Protein AF-A0A1J4YAI1-F1 (afdb_monomer)

Nearest PDB structures (foldseek):
  5e2f-assembly2_B  TM=9.903E-01  e=3.778E-08  Bacillus subtilis subsp. subtilis str. 168
  6w5g-assembly2_B  TM=9.814E-01  e=6.335E-08  Bacillus atrophaeus 1942
  5ctn-assembly2_B  TM=9.759E-01  e=6.335E-08  Bacillus pumilus
  6nhs-assembly1_A  TM=9.750E-01  e=9.959E-08  Nostoc sp. PCC 7120 = FACHB-418
  5ctm-assembly2_B  TM=9.718E-01  e=8.752E-08  Bacillus pumilus

Secondary structure (DSSP, 8-state):
-EEE-TTT--EEES-HHHHTS----GGGGHHHHHHHHHHTT----TT-EE---S---SSGGGSS-EEHHHHHHTT-HHHHHHHHHHH-HHHHHHHTT-

Structure (mmCIF, N/CA/C/O backbone):
data_AF-A0A1J4YAI1-F1
#
_entry.id   AF-A0A1J4YAI1-F1
#
loop_
_atom_site.group_PDB
_atom_site.id
_atom_site.type_symbol
_atom_site.label_atom_id
_atom_site.label_alt_id
_atom_site.label_comp_id
_atom_site.label_asym_id
_atom_site.label_entity_id
_atom_site.label_seq_id
_atom_site.pdbx_PDB_ins_code
_atom_site.Cartn_x
_atom_site.Cartn_y
_atom_site.Cartn_z
_atom_site.occupancy
_atom_site.B_iso_or_equiv
_atom_site.auth_seq_id
_atom_site.auth_comp_id
_atom_site.auth_asym_id
_atom_site.auth_atom_id
_atom_site.pdbx_PDB_model_num
ATOM 1 N N . MET A 1 1 ? -19.963 -0.013 10.754 1.00 95.50 1 MET A N 1
ATOM 2 C CA . MET A 1 1 ? -19.086 1.182 10.724 1.00 95.50 1 MET A CA 1
ATOM 3 C C . MET A 1 1 ? -18.437 1.309 12.086 1.00 95.50 1 MET A C 1
ATOM 5 O O . MET A 1 1 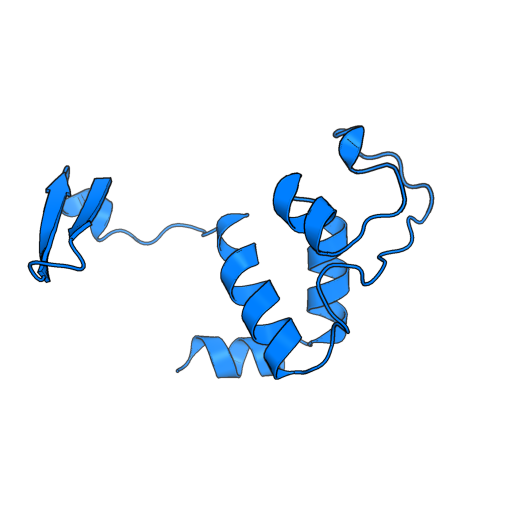? -19.124 1.061 13.067 1.00 95.50 1 MET A O 1
ATOM 9 N N . VAL A 1 2 ? -17.156 1.659 12.141 1.00 97.88 2 VAL A N 1
ATOM 10 C CA . VAL A 1 2 ? -16.428 1.914 13.390 1.00 97.88 2 VAL A CA 1
ATOM 11 C C . VAL A 1 2 ? -15.791 3.292 13.259 1.00 97.88 2 VAL A C 1
ATOM 13 O O . VAL A 1 2 ? -15.118 3.548 12.265 1.00 97.88 2 VAL A O 1
ATOM 16 N N . ILE A 1 3 ? -16.046 4.182 14.215 1.00 98.00 3 ILE A N 1
ATOM 17 C CA . ILE A 1 3 ? -15.444 5.519 14.282 1.00 98.00 3 ILE A CA 1
ATOM 18 C C . ILE A 1 3 ? -14.845 5.681 15.672 1.00 98.00 3 ILE A C 1
ATOM 20 O O . ILE A 1 3 ? -15.558 5.529 16.660 1.00 98.00 3 ILE A O 1
ATOM 24 N N . SER A 1 4 ? -13.565 6.033 15.746 1.00 97.94 4 SER A N 1
ATOM 25 C CA . SER A 1 4 ? -12.874 6.304 17.007 1.00 97.94 4 SER A CA 1
ATOM 26 C C . SER A 1 4 ? -12.403 7.754 17.036 1.00 97.94 4 SER A C 1
ATOM 28 O O . SER A 1 4 ? -11.693 8.208 16.141 1.00 97.94 4 SER A O 1
ATOM 30 N N . SER A 1 5 ? -12.815 8.496 18.063 1.00 97.81 5 SER A N 1
ATOM 31 C CA . SER A 1 5 ? -12.368 9.869 18.299 1.00 97.81 5 SER A CA 1
ATOM 32 C C . SER A 1 5 ? -10.994 9.860 18.958 1.00 97.81 5 SER A C 1
ATOM 34 O O . SER A 1 5 ? -10.844 9.370 20.076 1.00 97.81 5 SER A O 1
ATOM 36 N N . LEU A 1 6 ? -10.000 10.468 18.307 1.00 97.25 6 LEU A N 1
ATOM 37 C CA . LEU A 1 6 ? -8.657 10.605 18.883 1.00 97.25 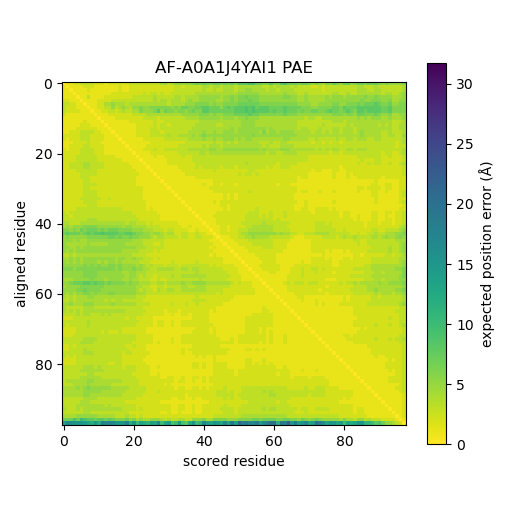6 LEU A CA 1
ATOM 38 C C . LEU A 1 6 ? -8.626 11.559 20.089 1.00 97.25 6 LEU A C 1
ATOM 40 O O . LEU A 1 6 ? -7.795 11.393 20.973 1.00 97.25 6 LEU A O 1
ATOM 44 N N . LYS A 1 7 ? -9.539 12.540 20.155 1.00 97.44 7 LYS A N 1
ATOM 45 C CA . LYS A 1 7 ? -9.590 13.522 21.252 1.00 97.44 7 LYS A CA 1
ATOM 46 C C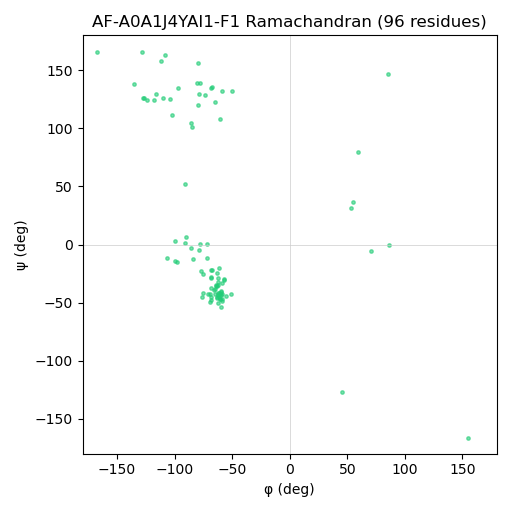 . LYS A 1 7 ? -10.165 12.933 22.540 1.00 97.44 7 LYS A C 1
ATOM 48 O O . LYS A 1 7 ? -9.696 13.264 23.621 1.00 97.44 7 LYS A O 1
ATOM 53 N N . SER A 1 8 ? -11.223 12.130 22.428 1.00 97.69 8 SER A N 1
ATOM 54 C CA . SER A 1 8 ? -11.966 11.620 23.591 1.00 97.69 8 SER A CA 1
ATOM 55 C C . SER A 1 8 ? -11.718 10.142 23.884 1.00 97.69 8 SER A C 1
ATOM 57 O O . SER A 1 8 ? -12.173 9.655 24.911 1.00 97.69 8 SER A O 1
ATOM 59 N N . GLY A 1 9 ? -11.079 9.400 22.974 1.00 96.81 9 GLY A N 1
ATOM 60 C CA . GLY A 1 9 ? -10.939 7.942 23.057 1.00 96.81 9 GLY A CA 1
ATOM 61 C C . GLY A 1 9 ? -12.244 7.167 22.827 1.00 96.81 9 GLY A C 1
ATOM 62 O O . GLY A 1 9 ? -12.233 5.939 22.751 1.00 96.81 9 GLY A O 1
ATOM 63 N N . GLN A 1 10 ? -13.381 7.855 22.689 1.00 98.25 10 GLN A N 1
ATOM 64 C CA . GLN A 1 10 ? -14.677 7.219 22.482 1.00 98.25 10 GLN A CA 1
ATOM 65 C C . GLN A 1 10 ? -14.754 6.553 21.104 1.00 98.25 10 GLN A C 1
ATOM 67 O O . GLN A 1 10 ? -14.391 7.151 20.087 1.00 98.25 10 GLN A O 1
ATOM 72 N N . THR A 1 11 ? -15.271 5.323 21.079 1.00 98.25 11 THR A N 1
ATOM 73 C CA . THR A 1 11 ? -15.501 4.550 19.856 1.00 98.25 11 THR A CA 1
ATOM 74 C C . THR A 1 11 ? -16.991 4.296 19.665 1.00 98.25 11 THR A C 1
ATOM 76 O O . THR A 1 11 ? -17.676 3.827 20.570 1.00 98.25 11 THR A O 1
ATOM 79 N N . PHE A 1 12 ? -17.482 4.594 18.467 1.00 98.12 12 PHE A N 1
ATOM 80 C CA . PHE A 1 12 ? -18.863 4.403 18.047 1.00 98.12 12 PHE A CA 1
ATOM 81 C C . PHE A 1 12 ? -18.924 3.272 17.025 1.00 98.12 12 PHE A C 1
ATOM 83 O O . PHE A 1 12 ? -18.216 3.300 16.013 1.00 98.12 12 PHE A O 1
ATOM 90 N N . ILE A 1 13 ? -19.775 2.278 17.281 1.00 98.50 13 ILE A N 1
ATOM 91 C CA . ILE A 1 13 ? -19.874 1.069 16.459 1.00 98.50 13 ILE A CA 1
ATOM 92 C C . ILE A 1 13 ? -21.312 0.891 15.983 1.00 98.50 13 ILE A C 1
ATOM 94 O O . ILE A 1 13 ? -22.243 0.795 16.776 1.00 98.50 13 ILE A O 1
ATOM 98 N N . HIS A 1 14 ? -21.478 0.791 14.667 1.00 98.38 14 HIS A N 1
ATOM 99 C CA . HIS A 1 14 ? -22.712 0.335 14.037 1.00 98.38 14 HIS A CA 1
ATOM 100 C C . HIS A 1 14 ? -22.539 -1.104 13.543 1.00 98.38 14 HIS A C 1
ATOM 102 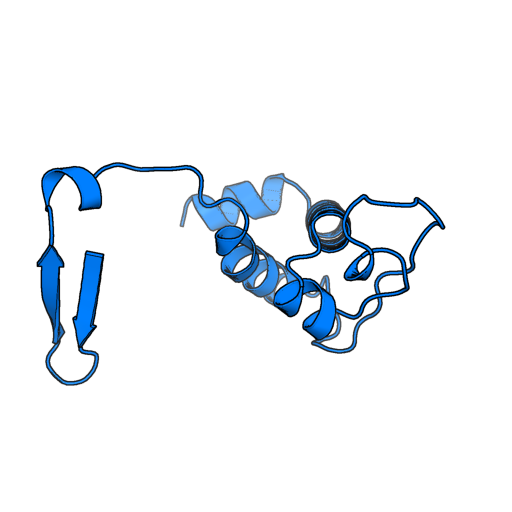O O . HIS A 1 14 ? -21.639 -1.356 12.731 1.00 98.38 14 HIS A O 1
ATOM 108 N N . ASN A 1 15 ? -23.447 -1.990 13.975 1.00 98.19 15 ASN A N 1
ATOM 109 C CA . ASN A 1 15 ? -23.449 -3.436 13.721 1.00 98.19 15 ASN A CA 1
ATOM 110 C C . ASN A 1 15 ? -22.181 -4.130 14.258 1.00 98.19 15 ASN A C 1
ATOM 112 O O . ASN A 1 15 ? -21.246 -4.427 13.514 1.00 98.19 15 ASN A O 1
ATOM 116 N N . ASP A 1 16 ? -22.171 -4.373 15.571 1.00 98.00 16 ASP A N 1
ATOM 117 C CA . ASP A 1 16 ? -21.046 -4.968 16.306 1.00 98.00 16 ASP A CA 1
ATOM 118 C C . ASP A 1 16 ? -20.669 -6.372 15.801 1.00 98.00 16 ASP A C 1
ATOM 120 O O . ASP A 1 16 ? -19.487 -6.664 15.612 1.00 98.00 16 ASP A O 1
ATOM 124 N N . ALA A 1 17 ? -21.663 -7.206 15.475 1.00 98.38 17 ALA A N 1
ATOM 125 C CA . ALA A 1 17 ? -21.433 -8.545 14.934 1.00 98.38 17 ALA A CA 1
ATOM 126 C C . ALA A 1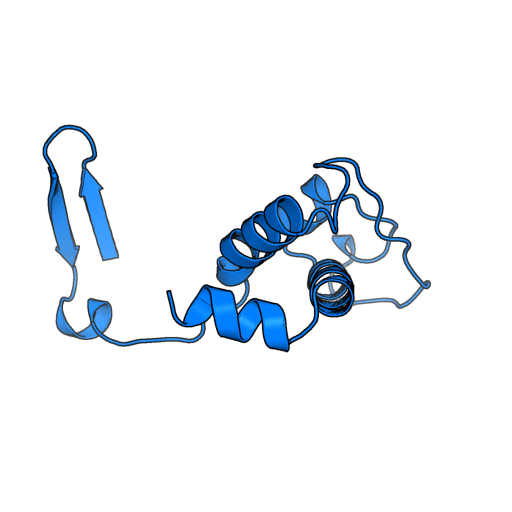 17 ? -20.623 -8.498 13.628 1.00 98.38 17 ALA A C 1
ATOM 128 O O . ALA A 1 17 ? -19.611 -9.186 13.494 1.00 98.38 17 ALA A O 1
ATOM 129 N N . ARG A 1 18 ? -21.013 -7.631 12.681 1.00 98.00 18 ARG A N 1
ATOM 130 C CA . ARG A 1 18 ? -20.262 -7.448 11.431 1.00 98.00 18 ARG A CA 1
ATOM 131 C C . ARG A 1 18 ? -18.900 -6.795 11.669 1.00 98.00 18 ARG A C 1
ATOM 133 O O . ARG A 1 18 ? -17.945 -7.158 10.993 1.00 98.00 18 ARG A O 1
ATOM 140 N N . ALA A 1 19 ? -18.798 -5.841 12.597 1.00 98.12 19 ALA A N 1
ATOM 141 C CA . ALA A 1 19 ? -17.545 -5.141 12.892 1.00 98.12 19 ALA A CA 1
ATOM 142 C C . ALA A 1 19 ? -16.443 -6.077 13.423 1.00 98.12 19 ALA A C 1
ATOM 144 O O . ALA A 1 19 ? -15.265 -5.828 13.183 1.00 98.12 19 ALA A O 1
ATOM 145 N N . LYS A 1 20 ? -16.820 -7.165 14.104 1.00 97.56 20 LYS A N 1
ATOM 146 C CA . LYS A 1 20 ? -15.897 -8.190 1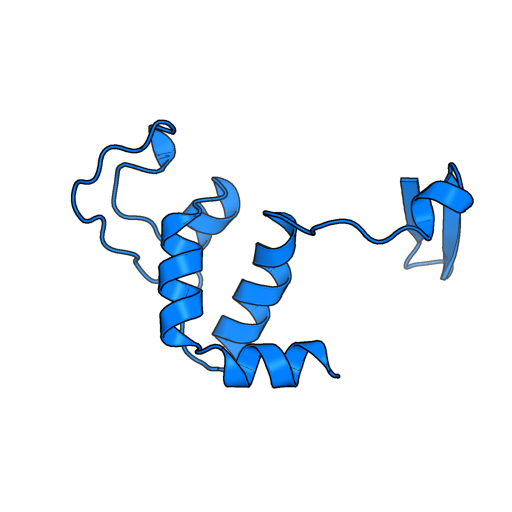4.621 1.00 97.56 20 LYS A CA 1
ATOM 147 C C . LYS A 1 20 ? -15.515 -9.258 13.589 1.00 97.56 20 LYS A C 1
ATOM 149 O O . LYS A 1 20 ? -14.575 -10.019 13.818 1.00 97.56 20 LYS A O 1
ATOM 154 N N . GLN A 1 21 ? -16.215 -9.330 12.458 1.00 98.31 21 GLN A N 1
ATOM 155 C CA . GLN A 1 21 ? -15.918 -10.289 11.400 1.00 98.31 21 GLN A CA 1
ATOM 156 C C . GLN A 1 21 ? -14.721 -9.821 10.561 1.00 98.31 21 GLN A C 1
ATOM 158 O O . GLN A 1 21 ? -14.691 -8.700 10.056 1.00 98.31 21 GLN A O 1
ATOM 163 N N . ARG A 1 22 ? -13.735 -10.705 10.370 1.00 97.81 22 ARG A N 1
ATOM 164 C CA . ARG A 1 22 ? -12.589 -10.445 9.486 1.00 97.81 22 ARG A CA 1
ATOM 165 C C . ARG A 1 22 ? -12.987 -10.629 8.021 1.00 97.81 22 ARG A C 1
ATOM 167 O O . ARG A 1 22 ? -13.656 -11.599 7.672 1.00 97.81 22 ARG A O 1
ATOM 174 N N . PHE A 1 23 ? -12.510 -9.727 7.169 1.00 97.88 23 PHE A N 1
ATOM 175 C CA . PHE A 1 23 ? -12.647 -9.786 5.713 1.00 97.88 23 PHE A CA 1
ATOM 176 C C . PHE A 1 23 ? -11.277 -9.620 5.056 1.00 97.88 23 PHE A C 1
ATOM 178 O O . PHE A 1 23 ? -10.322 -9.179 5.699 1.00 97.88 23 PHE A O 1
ATOM 185 N N . SER A 1 24 ? -11.183 -9.941 3.764 1.00 97.81 24 SER A N 1
ATOM 186 C CA . SER A 1 24 ? -10.005 -9.567 2.980 1.00 97.81 24 SER A CA 1
ATOM 187 C C . SER A 1 24 ? -9.839 -8.041 3.004 1.00 97.81 24 SER A C 1
ATOM 189 O O . SER A 1 24 ? -10.814 -7.332 2.738 1.00 97.81 24 SER A O 1
ATOM 191 N N . PRO A 1 25 ? -8.632 -7.515 3.284 1.00 97.75 25 PRO A N 1
ATOM 192 C CA . PRO A 1 25 ? -8.392 -6.076 3.229 1.00 97.75 25 PRO A CA 1
ATOM 193 C C . PRO A 1 25 ? -8.453 -5.543 1.789 1.00 97.75 25 PRO A C 1
ATOM 195 O O . PRO A 1 25 ? -8.682 -4.353 1.572 1.00 97.75 25 PRO A O 1
ATOM 198 N N . ALA A 1 26 ? -8.261 -6.409 0.785 1.00 98.38 26 ALA A N 1
ATOM 199 C CA . ALA A 1 26 ? -8.116 -6.007 -0.609 1.00 98.38 26 ALA A CA 1
ATOM 200 C C . ALA A 1 26 ? -7.155 -4.801 -0.722 1.00 98.38 26 ALA A C 1
ATOM 202 O O . ALA A 1 26 ? -6.047 -4.823 -0.185 1.00 98.38 26 ALA A O 1
ATOM 203 N N . SER A 1 27 ? -7.578 -3.719 -1.374 1.00 98.31 27 SER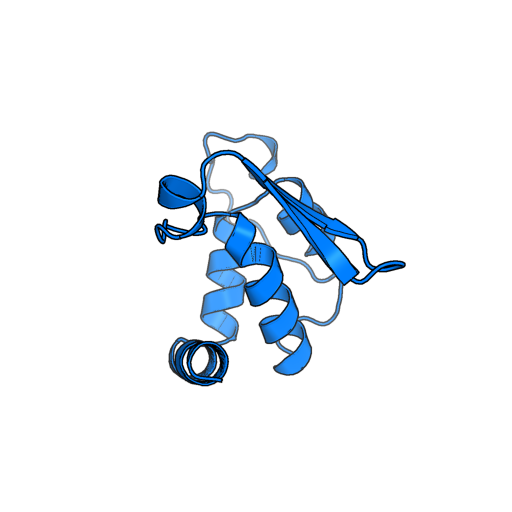 A N 1
ATOM 204 C CA . SER A 1 27 ? -6.735 -2.539 -1.574 1.00 98.31 27 SER A CA 1
ATOM 205 C C . SER A 1 27 ? -6.474 -1.703 -0.318 1.00 98.31 27 SER A C 1
ATOM 207 O O . SER A 1 27 ? -5.559 -0.886 -0.355 1.00 98.31 27 SER A O 1
ATOM 209 N N . THR A 1 28 ? -7.176 -1.908 0.806 1.00 98.56 28 THR A N 1
ATOM 210 C CA . THR A 1 28 ? -6.810 -1.214 2.059 1.00 98.56 28 THR A CA 1
ATOM 211 C C . THR A 1 28 ? -5.464 -1.703 2.601 1.00 98.56 28 THR A C 1
ATOM 213 O O . THR A 1 28 ? -4.761 -0.947 3.269 1.00 98.56 28 THR A O 1
ATOM 216 N N . PHE A 1 29 ? -5.025 -2.910 2.212 1.00 98.62 29 PHE A N 1
ATOM 217 C CA . PHE A 1 29 ? -3.697 -3.434 2.543 1.00 98.62 29 PHE A CA 1
ATOM 218 C C . PHE A 1 29 ? -2.551 -2.585 1.979 1.00 98.62 29 PHE A C 1
ATOM 220 O O . PHE A 1 29 ? -1.437 -2.648 2.494 1.00 98.62 29 PHE A O 1
ATOM 227 N N . LYS A 1 30 ? -2.805 -1.759 0.953 1.00 98.62 30 LYS A N 1
ATOM 228 C CA . LYS A 1 30 ? -1.796 -0.858 0.383 1.00 98.62 30 LYS A CA 1
ATOM 229 C C . LYS A 1 30 ? -1.202 0.086 1.434 1.00 98.62 30 LYS A C 1
ATOM 231 O O . LYS A 1 30 ? -0.022 0.386 1.337 1.00 98.62 30 LYS A O 1
ATOM 236 N N . VAL A 1 31 ? -1.958 0.456 2.476 1.00 98.44 31 VAL A N 1
ATOM 237 C CA . VAL A 1 31 ? -1.436 1.230 3.619 1.00 98.44 31 VAL A CA 1
ATOM 238 C C . VAL A 1 31 ? -0.308 0.474 4.327 1.00 98.44 31 VAL A C 1
ATOM 240 O O . VAL A 1 31 ? 0.798 0.994 4.441 1.00 98.44 31 VAL A O 1
ATOM 243 N N . MET A 1 32 ? -0.552 -0.774 4.742 1.00 97.81 32 MET A N 1
ATOM 244 C CA . MET A 1 32 ? 0.469 -1.604 5.397 1.00 97.81 32 MET A CA 1
ATOM 245 C C . MET A 1 32 ? 1.622 -1.949 4.457 1.00 97.81 32 MET A C 1
ATOM 247 O O . MET A 1 32 ? 2.776 -1.922 4.868 1.00 97.81 32 MET A O 1
ATOM 251 N N . ASN A 1 33 ? 1.327 -2.235 3.188 1.00 98.44 33 ASN A N 1
ATOM 252 C CA . ASN A 1 33 ? 2.346 -2.518 2.184 1.00 98.44 33 ASN A CA 1
ATOM 253 C C . ASN A 1 33 ? 3.317 -1.333 2.027 1.00 98.44 33 ASN A C 1
ATOM 255 O O . ASN A 1 33 ? 4.525 -1.530 2.092 1.00 98.44 33 ASN A O 1
ATOM 259 N N . THR A 1 34 ? 2.807 -0.101 1.920 1.00 98.25 34 THR A N 1
ATOM 260 C CA . THR A 1 34 ? 3.643 1.105 1.847 1.00 98.25 34 THR A CA 1
ATOM 261 C C . THR A 1 34 ? 4.479 1.314 3.108 1.00 98.25 34 THR A C 1
ATOM 263 O O . THR A 1 34 ? 5.659 1.627 2.988 1.00 98.25 34 THR A O 1
ATOM 266 N N . LEU A 1 35 ? 3.907 1.126 4.302 1.00 97.81 35 LEU A N 1
ATOM 267 C CA . LEU A 1 35 ? 4.659 1.267 5.556 1.00 97.81 35 LEU A CA 1
ATOM 268 C C . LEU A 1 35 ? 5.826 0.273 5.628 1.00 97.81 35 LEU A C 1
ATOM 270 O O . LEU A 1 35 ? 6.956 0.676 5.886 1.00 97.81 35 LEU A O 1
ATOM 274 N N . ILE A 1 36 ? 5.570 -0.999 5.309 1.00 98.31 36 ILE A N 1
ATOM 275 C CA . ILE A 1 36 ? 6.609 -2.038 5.253 1.00 98.31 36 ILE A CA 1
ATOM 276 C C . ILE A 1 36 ? 7.659 -1.689 4.194 1.00 98.31 36 ILE A C 1
ATOM 278 O O . ILE A 1 36 ? 8.851 -1.834 4.437 1.00 98.31 36 ILE A O 1
ATOM 282 N N . ALA A 1 37 ? 7.238 -1.201 3.026 1.00 97.94 37 ALA A N 1
ATOM 283 C CA . ALA A 1 37 ? 8.159 -0.833 1.959 1.00 97.94 37 ALA A CA 1
ATOM 284 C C . ALA A 1 37 ? 9.158 0.252 2.377 1.00 97.94 37 ALA A C 1
ATOM 286 O O . ALA A 1 37 ? 10.331 0.174 2.002 1.00 97.94 37 ALA A O 1
ATOM 287 N N . VAL A 1 38 ? 8.676 1.248 3.129 1.00 97.25 38 VAL A N 1
ATOM 288 C CA . VAL A 1 38 ? 9.479 2.350 3.670 1.00 97.25 38 VAL A CA 1
ATOM 289 C C . VAL A 1 38 ? 10.443 1.837 4.736 1.00 97.25 38 VAL A C 1
ATOM 291 O O . VAL A 1 38 ? 11.632 2.135 4.648 1.00 97.25 38 VAL A O 1
ATOM 294 N N . GLU A 1 39 ? 9.965 1.030 5.686 1.00 97.50 39 GLU A N 1
ATOM 295 C CA . GLU A 1 39 ? 10.802 0.455 6.751 1.00 97.50 39 GLU A CA 1
ATOM 296 C C . GLU A 1 39 ? 11.928 -0.417 6.175 1.00 97.50 39 GLU A C 1
ATOM 298 O O . GLU A 1 39 ? 13.098 -0.282 6.526 1.00 97.50 39 GLU A O 1
ATOM 303 N N . GLU A 1 40 ? 11.594 -1.244 5.183 1.00 97.69 40 GLU A N 1
ATOM 304 C CA . GLU A 1 40 ? 12.541 -2.114 4.483 1.00 97.69 40 GLU A CA 1
ATOM 305 C C . GLU A 1 40 ? 13.398 -1.385 3.440 1.00 97.69 40 GLU A C 1
ATOM 307 O O . GLU A 1 40 ? 14.206 -2.020 2.758 1.00 97.69 40 GLU A O 1
ATOM 312 N N . LYS A 1 41 ? 13.222 -0.064 3.283 1.00 97.00 41 LYS A N 1
ATOM 313 C CA . LYS A 1 41 ? 13.946 0.786 2.319 1.00 97.00 41 LYS A CA 1
ATOM 314 C C . LYS A 1 41 ? 13.875 0.262 0.877 1.00 97.00 41 LYS A C 1
ATOM 316 O O . LYS A 1 41 ? 14.793 0.449 0.085 1.00 97.00 41 LYS A O 1
ATOM 321 N N . THR A 1 42 ? 12.768 -0.395 0.528 1.00 96.75 42 THR A N 1
ATOM 322 C CA . THR A 1 42 ? 12.504 -0.945 -0.822 1.00 96.75 42 THR A CA 1
ATOM 323 C C . THR A 1 42 ? 11.886 0.075 -1.780 1.00 96.75 42 THR A C 1
ATOM 325 O O . THR A 1 42 ? 11.656 -0.226 -2.954 1.00 96.75 42 THR A O 1
ATOM 328 N N . ILE A 1 43 ? 11.614 1.275 -1.268 1.00 95.69 43 ILE A N 1
ATOM 329 C CA . ILE A 1 43 ? 11.144 2.433 -2.014 1.00 95.69 43 ILE A CA 1
ATOM 330 C C . ILE A 1 43 ? 11.926 3.668 -1.555 1.00 95.69 43 ILE A C 1
ATOM 332 O O . ILE A 1 43 ? 12.150 3.851 -0.358 1.00 95.69 43 ILE A O 1
ATOM 336 N N . ALA A 1 44 ? 12.326 4.527 -2.491 1.00 94.38 44 ALA A N 1
ATOM 337 C CA . ALA A 1 44 ? 13.035 5.770 -2.164 1.00 94.38 44 ALA A CA 1
ATOM 338 C C . ALA A 1 44 ? 12.100 6.870 -1.625 1.00 94.38 44 ALA A C 1
ATOM 340 O O . ALA A 1 44 ? 12.536 7.799 -0.947 1.00 94.38 44 ALA A O 1
ATOM 341 N N . GLY A 1 45 ? 10.805 6.781 -1.933 1.00 95.44 45 GLY A N 1
ATOM 342 C CA . GLY A 1 45 ? 9.802 7.744 -1.502 1.00 95.44 45 GLY A CA 1
ATOM 343 C C . GLY A 1 45 ? 8.593 7.778 -2.427 1.00 95.44 45 GLY A C 1
ATOM 344 O O . GLY A 1 45 ? 8.396 6.911 -3.276 1.00 95.44 45 GLY A O 1
ATOM 345 N N . LYS A 1 46 ? 7.766 8.814 -2.267 1.00 97.31 46 LYS A N 1
ATOM 346 C CA . LYS A 1 46 ? 6.494 8.959 -2.991 1.00 97.31 46 LYS A CA 1
ATOM 347 C C . LYS A 1 46 ? 6.640 9.083 -4.520 1.00 97.31 46 LYS A C 1
ATOM 349 O O . LYS A 1 46 ? 5.689 8.770 -5.233 1.00 97.31 46 LYS A O 1
ATOM 354 N N . ASP A 1 47 ? 7.803 9.536 -4.991 1.00 98.12 47 ASP A N 1
ATOM 355 C CA . ASP A 1 47 ? 8.104 9.793 -6.408 1.00 98.12 47 ASP A CA 1
ATOM 356 C C . ASP A 1 47 ? 8.894 8.649 -7.068 1.00 98.12 47 ASP A C 1
ATOM 358 O O . ASP A 1 47 ? 9.267 8.750 -8.233 1.00 98.12 47 ASP A O 1
ATOM 362 N N . ASP A 1 48 ? 9.152 7.561 -6.337 1.00 97.75 48 ASP A N 1
ATOM 363 C CA . ASP A 1 48 ? 9.841 6.391 -6.877 1.00 97.75 48 ASP A CA 1
ATOM 364 C C . ASP A 1 48 ? 8.970 5.686 -7.929 1.00 97.75 48 ASP A C 1
ATOM 366 O O . ASP A 1 48 ? 7.756 5.525 -7.747 1.00 97.75 48 ASP A O 1
ATOM 370 N N . VAL A 1 49 ? 9.597 5.311 -9.045 1.00 98.00 49 VAL A N 1
ATOM 371 C CA . VAL A 1 49 ? 8.930 4.972 -10.305 1.00 98.00 49 VAL A CA 1
ATOM 372 C C . VAL A 1 49 ? 8.742 3.462 -10.444 1.00 98.00 49 VAL A C 1
ATOM 374 O O . VAL A 1 49 ? 9.659 2.655 -10.286 1.00 98.00 49 VAL A O 1
ATOM 377 N N . PHE A 1 50 ? 7.538 3.081 -10.850 1.00 98.25 50 PHE A N 1
ATOM 378 C CA . PHE A 1 50 ? 7.193 1.769 -11.369 1.00 98.25 50 PHE A CA 1
ATOM 379 C C . PHE A 1 50 ? 7.084 1.875 -12.888 1.00 98.25 50 PHE A C 1
ATOM 381 O O . PHE A 1 50 ? 6.180 2.534 -13.405 1.00 98.25 50 PHE A O 1
ATOM 388 N N . LYS A 1 51 ? 8.023 1.242 -13.593 1.00 98.25 51 LYS A N 1
ATOM 389 C CA . LYS A 1 51 ? 8.027 1.198 -15.055 1.00 98.25 51 LYS A CA 1
ATOM 390 C C . LYS A 1 51 ? 6.944 0.262 -15.563 1.00 98.25 51 LYS A C 1
ATOM 392 O O . LYS A 1 51 ? 6.851 -0.874 -15.102 1.00 98.25 51 LYS A O 1
ATOM 397 N N . TRP A 1 52 ? 6.129 0.765 -16.479 1.00 98.38 52 TRP A N 1
ATOM 398 C CA . TRP A 1 52 ? 5.091 -0.011 -17.134 1.00 98.38 52 TRP A CA 1
ATOM 399 C C . TRP A 1 52 ? 5.695 -0.854 -18.257 1.00 98.38 52 TRP A C 1
ATOM 401 O O . TRP A 1 52 ? 6.568 -0.403 -18.996 1.00 98.38 52 TRP A O 1
ATOM 411 N N . ASP A 1 53 ? 5.229 -2.091 -18.373 1.00 97.50 53 ASP A N 1
ATOM 412 C CA . ASP A 1 53 ? 5.704 -3.085 -19.339 1.00 97.50 53 ASP A CA 1
ATOM 413 C C . ASP A 1 53 ? 4.929 -3.061 -20.668 1.00 97.50 53 ASP A C 1
ATOM 415 O O . ASP A 1 53 ? 5.202 -3.860 -21.561 1.00 97.50 53 ASP A O 1
ATOM 419 N N . GLY A 1 54 ? 3.963 -2.150 -20.811 1.00 97.69 54 GLY A N 1
ATOM 420 C CA . GLY A 1 54 ? 3.079 -2.078 -21.972 1.00 97.69 54 GLY A CA 1
ATOM 421 C C . GLY A 1 54 ? 1.837 -2.970 -21.870 1.00 97.69 54 GLY A C 1
ATOM 422 O O . GLY A 1 54 ? 1.014 -2.954 -22.786 1.00 97.69 54 GLY A O 1
ATOM 423 N N . HIS A 1 55 ? 1.654 -3.725 -20.778 1.00 97.88 55 HIS A N 1
ATOM 424 C CA . HIS A 1 55 ? 0.450 -4.528 -20.576 1.00 97.88 55 HIS A CA 1
ATOM 425 C C . HIS A 1 55 ? -0.788 -3.639 -20.442 1.00 97.88 55 HIS A C 1
ATOM 427 O O . HIS A 1 55 ? -0.873 -2.796 -19.548 1.00 97.88 55 HIS A O 1
ATOM 433 N N . VAL A 1 56 ? -1.781 -3.850 -21.303 1.00 98.06 56 VAL A N 1
ATOM 434 C CA . VAL A 1 56 ? -3.027 -3.081 -21.282 1.00 98.06 56 VAL A CA 1
ATOM 435 C C . VAL A 1 56 ? -3.994 -3.696 -20.268 1.00 98.06 56 VAL A C 1
ATOM 437 O O . VAL A 1 56 ? -4.653 -4.692 -20.549 1.00 98.06 56 VAL A O 1
ATOM 440 N N . TYR A 1 57 ? -4.090 -3.078 -19.093 1.00 97.38 57 TYR A N 1
ATOM 441 C CA . TYR A 1 57 ? -5.088 -3.385 -18.069 1.00 97.38 57 TYR A CA 1
ATOM 442 C C . TYR A 1 57 ? -6.438 -2.725 -18.400 1.00 97.38 57 TYR A C 1
ATOM 444 O O . TYR A 1 57 ? -6.492 -1.692 -19.072 1.00 97.38 57 TYR A O 1
ATOM 452 N N . GLU A 1 58 ? -7.536 -3.275 -17.868 1.00 97.50 58 GLU A N 1
ATOM 453 C CA . GLU A 1 58 ? -8.898 -2.726 -18.031 1.00 97.50 58 GLU A CA 1
ATOM 454 C C . GLU A 1 58 ? -9.028 -1.289 -17.498 1.00 97.50 58 GLU A C 1
ATOM 456 O O . GLU A 1 58 ? -9.775 -0.468 -18.031 1.00 97.50 58 GLU A O 1
ATOM 461 N N . LEU A 1 59 ? -8.280 -0.974 -16.440 1.00 97.50 59 LEU A N 1
ATOM 462 C CA . LEU A 1 59 ? -8.229 0.355 -15.850 1.00 97.50 59 LEU A CA 1
ATOM 463 C C . LEU A 1 59 ? -7.189 1.196 -16.590 1.00 97.50 59 LEU A C 1
ATOM 465 O O . LEU A 1 59 ? -5.987 1.046 -16.391 1.00 97.50 59 LEU A O 1
ATOM 469 N N . SER A 1 60 ? -7.656 2.114 -17.436 1.00 97.25 60 SER A N 1
ATOM 470 C CA . SER A 1 60 ? -6.788 2.941 -18.287 1.00 97.25 60 SER A CA 1
ATOM 471 C C . SER A 1 60 ? -5.754 3.761 -17.507 1.00 97.25 60 SER A C 1
ATOM 473 O O . SER A 1 60 ? -4.642 3.971 -17.983 1.00 97.25 60 SER A O 1
ATOM 475 N N . ASN A 1 61 ? -6.078 4.166 -16.277 1.00 97.44 61 ASN A N 1
ATOM 476 C CA . ASN A 1 61 ? -5.167 4.878 -15.380 1.00 97.44 61 ASN A CA 1
ATOM 477 C C . ASN A 1 61 ? -4.042 4.000 -14.795 1.00 97.44 61 ASN A C 1
ATOM 479 O O . ASN A 1 61 ? -3.247 4.502 -14.005 1.00 97.44 61 ASN A O 1
ATOM 483 N N . TRP A 1 62 ? -3.976 2.710 -15.141 1.00 98.50 62 TRP A N 1
ATOM 484 C CA . TRP A 1 62 ? -2.863 1.811 -14.817 1.00 98.50 62 TRP A CA 1
ATOM 485 C C . TRP A 1 62 ? -1.868 1.662 -15.974 1.00 98.50 62 TRP A C 1
ATOM 487 O O . TRP A 1 62 ? -0.760 1.179 -15.746 1.00 98.50 62 TRP A O 1
ATOM 497 N N . ASN A 1 63 ? -2.243 2.080 -17.188 1.00 98.44 63 ASN A N 1
ATOM 498 C CA . ASN A 1 63 ? -1.534 1.786 -18.439 1.00 98.44 63 ASN A CA 1
ATOM 499 C C . ASN A 1 63 ? -0.489 2.854 -18.778 1.00 98.44 63 ASN A C 1
ATOM 501 O O . ASN A 1 63 ? -0.512 3.456 -19.849 1.00 98.44 63 ASN A O 1
ATOM 505 N N . HIS A 1 64 ? 0.375 3.149 -17.812 1.00 98.50 64 HIS A N 1
ATOM 506 C CA . HIS A 1 64 ? 1.503 4.063 -17.944 1.00 98.50 64 HIS A CA 1
ATOM 507 C C . HIS A 1 64 ? 2.437 3.903 -16.742 1.00 98.50 64 HIS A C 1
ATOM 509 O O . HIS A 1 64 ? 2.043 3.346 -15.713 1.00 98.50 64 HIS A O 1
ATOM 515 N N . ASP A 1 65 ? 3.657 4.436 -16.847 1.00 98.69 65 ASP A N 1
ATOM 516 C CA . ASP A 1 65 ? 4.577 4.545 -15.712 1.00 98.69 65 ASP A CA 1
ATOM 517 C C . ASP A 1 65 ? 3.878 5.195 -14.511 1.00 98.69 65 ASP A C 1
ATOM 519 O O . ASP A 1 65 ? 3.238 6.243 -14.634 1.00 98.69 65 ASP A O 1
ATOM 523 N N . GLN A 1 66 ? 4.020 4.592 -13.335 1.00 98.69 66 GLN A N 1
ATOM 524 C CA . GLN A 1 66 ? 3.460 5.116 -12.091 1.00 98.69 66 GLN A CA 1
ATOM 525 C C . GLN A 1 66 ? 4.574 5.582 -11.165 1.00 98.69 66 GLN A C 1
ATOM 527 O O . GLN A 1 66 ? 5.694 5.090 -11.229 1.00 98.69 66 GLN A O 1
ATOM 532 N N . ILE A 1 67 ? 4.235 6.463 -10.234 1.00 98.56 67 ILE A N 1
ATOM 533 C CA . ILE A 1 67 ? 5.019 6.677 -9.016 1.00 98.56 67 ILE A CA 1
ATOM 534 C C . ILE A 1 67 ? 4.253 6.112 -7.820 1.00 98.56 67 ILE A C 1
ATOM 536 O O . ILE A 1 67 ? 3.039 5.911 -7.911 1.00 98.56 67 ILE A O 1
ATOM 540 N N . LEU A 1 68 ? 4.909 5.883 -6.679 1.00 98.38 68 LEU A N 1
ATOM 541 C CA . LEU A 1 68 ? 4.231 5.363 -5.480 1.00 98.38 68 LEU A CA 1
ATOM 542 C C . LEU A 1 68 ? 2.974 6.179 -5.118 1.00 98.38 68 LEU A C 1
ATOM 544 O O . LEU A 1 68 ? 1.926 5.598 -4.825 1.00 98.38 68 LEU A O 1
ATOM 548 N N . ALA A 1 69 ? 3.048 7.512 -5.195 1.00 98.38 69 ALA A N 1
ATOM 549 C CA . ALA A 1 69 ? 1.914 8.394 -4.919 1.00 98.38 69 ALA A CA 1
ATOM 550 C C . ALA A 1 69 ? 0.720 8.148 -5.859 1.00 98.38 69 ALA A C 1
ATOM 552 O O . ALA A 1 69 ? -0.424 8.046 -5.405 1.00 98.38 69 ALA A O 1
ATOM 553 N N . SER A 1 70 ? 0.965 8.038 -7.169 1.00 98.50 70 SER A N 1
ATOM 554 C CA . SER A 1 70 ? -0.103 7.808 -8.143 1.00 98.50 70 SER A CA 1
ATOM 555 C C . SER A 1 70 ? -0.646 6.389 -8.025 1.00 98.50 70 SER A C 1
ATOM 557 O O . SER A 1 70 ? -1.863 6.232 -7.972 1.00 98.50 70 SER A O 1
ATOM 559 N N . ALA A 1 71 ? 0.226 5.391 -7.859 1.00 98.50 71 ALA A N 1
ATOM 560 C CA . ALA A 1 71 ? -0.141 3.996 -7.658 1.00 98.50 71 ALA A CA 1
ATOM 561 C C . ALA A 1 71 ? -1.029 3.797 -6.421 1.00 98.50 71 ALA A C 1
ATOM 563 O O . ALA A 1 71 ? -2.010 3.057 -6.490 1.00 98.50 71 ALA A O 1
ATOM 564 N N . PHE A 1 72 ? -0.723 4.465 -5.300 1.00 98.44 72 PHE A N 1
ATOM 565 C CA . PHE A 1 72 ? -1.577 4.445 -4.108 1.00 98.44 72 PHE A CA 1
ATOM 566 C C . PHE A 1 72 ? -2.955 5.045 -4.420 1.00 98.44 72 PHE A C 1
ATOM 568 O O . PHE A 1 72 ? -3.979 4.408 -4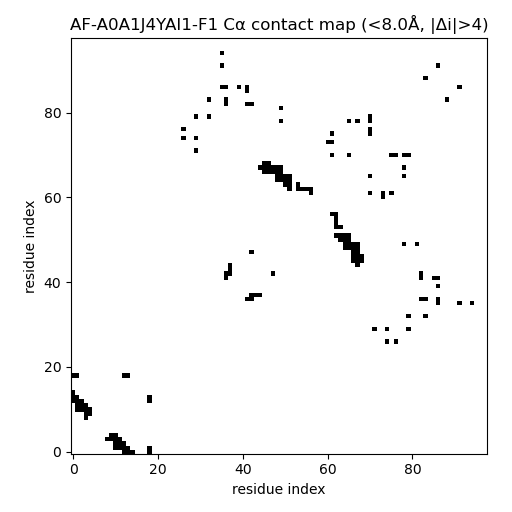.180 1.00 98.44 72 PHE A O 1
ATOM 575 N N . ARG A 1 73 ? -2.980 6.243 -5.022 1.00 98.31 73 ARG A N 1
ATOM 576 C CA . ARG A 1 73 ? -4.208 6.993 -5.335 1.00 98.31 73 ARG A CA 1
ATOM 577 C C . ARG A 1 73 ? -5.144 6.252 -6.289 1.00 98.31 73 ARG A C 1
ATOM 579 O O . ARG A 1 73 ? -6.346 6.231 -6.056 1.00 98.31 73 ARG A O 1
ATOM 586 N N . VAL A 1 74 ? -4.611 5.663 -7.360 1.00 98.25 74 VAL A N 1
ATOM 587 C CA . VAL A 1 74 ? -5.411 4.935 -8.366 1.00 98.25 74 VAL A CA 1
ATOM 588 C C . VAL A 1 74 ? -5.562 3.452 -8.036 1.00 98.25 74 VAL A C 1
ATOM 590 O O . VAL A 1 74 ? -6.098 2.680 -8.830 1.00 98.25 74 VAL A O 1
ATOM 593 N N . SER A 1 75 ? -5.090 3.046 -6.853 1.00 98.25 75 SER A N 1
ATOM 594 C CA . SER A 1 75 ? -5.138 1.671 -6.375 1.00 98.25 75 SER A CA 1
ATOM 595 C C . SER A 1 75 ? -4.497 0.669 -7.346 1.00 98.25 75 SER A C 1
ATOM 597 O O . SER A 1 75 ? -4.955 -0.469 -7.460 1.00 98.25 75 SER A O 1
ATOM 599 N N . CYS A 1 76 ? -3.414 1.076 -8.012 1.00 98.56 76 CYS A N 1
ATOM 600 C CA . CYS A 1 76 ? -2.743 0.298 -9.047 1.00 98.56 76 CYS A CA 1
ATOM 601 C C . CYS A 1 76 ? -2.220 -1.033 -8.498 1.00 98.56 76 CYS A C 1
ATOM 603 O O . CYS A 1 76 ? -1.280 -1.055 -7.702 1.00 98.56 76 CYS A O 1
ATOM 605 N N . VAL A 1 77 ? -2.843 -2.155 -8.866 1.00 98.44 77 VAL A N 1
ATOM 606 C CA . VAL A 1 77 ? -2.514 -3.457 -8.260 1.00 98.44 77 VAL A CA 1
ATOM 607 C C . VAL A 1 77 ? -1.130 -3.936 -8.684 1.00 98.44 77 VAL A C 1
ATOM 609 O O . VAL A 1 77 ? -0.364 -4.364 -7.820 1.00 98.44 77 VAL A O 1
ATOM 612 N N . TRP A 1 78 ? -0.772 -3.798 -9.962 1.00 98.56 78 TRP A N 1
ATOM 613 C CA . TRP A 1 78 ? 0.506 -4.297 -10.470 1.00 98.56 78 TRP A CA 1
ATOM 614 C C . TRP A 1 78 ? 1.707 -3.584 -9.827 1.00 98.56 78 TRP A C 1
ATOM 616 O O . TRP A 1 78 ? 2.699 -4.231 -9.494 1.00 98.56 78 TRP A O 1
ATOM 626 N N . CYS A 1 79 ? 1.601 -2.282 -9.524 1.00 98.50 79 CYS A N 1
ATOM 627 C CA . CYS A 1 79 ? 2.661 -1.565 -8.804 1.00 98.50 79 CYS A CA 1
ATOM 628 C C . CYS A 1 79 ? 2.886 -2.143 -7.401 1.00 98.50 79 CYS A C 1
ATOM 630 O O . CYS A 1 79 ? 4.023 -2.326 -6.972 1.00 98.50 79 CYS A O 1
ATOM 632 N N . TYR A 1 80 ? 1.806 -2.470 -6.684 1.00 98.50 80 TYR A N 1
ATOM 633 C CA . TYR A 1 80 ? 1.897 -3.031 -5.331 1.00 98.50 80 TYR A CA 1
ATOM 634 C C . TYR A 1 80 ? 2.315 -4.501 -5.319 1.00 98.50 80 TYR A C 1
ATOM 636 O O . TYR A 1 80 ? 2.914 -4.945 -4.342 1.00 98.50 80 TYR A O 1
ATOM 644 N N . GLN A 1 81 ? 2.051 -5.244 -6.395 1.00 98.31 81 GLN A N 1
ATOM 645 C CA . GLN A 1 81 ? 2.616 -6.578 -6.600 1.00 98.31 81 GLN A CA 1
ATOM 646 C C . GLN A 1 81 ? 4.127 -6.501 -6.842 1.00 98.31 81 GLN A C 1
ATOM 648 O O . GLN A 1 81 ? 4.877 -7.225 -6.192 1.00 98.31 81 GLN A O 1
ATOM 653 N N . ALA A 1 82 ? 4.586 -5.578 -7.694 1.00 97.94 82 ALA A N 1
ATOM 654 C CA . ALA A 1 82 ? 6.011 -5.340 -7.913 1.00 97.94 82 ALA A CA 1
ATOM 655 C C . ALA A 1 82 ? 6.719 -4.905 -6.619 1.00 97.94 82 ALA A C 1
ATOM 657 O O . ALA A 1 82 ? 7.794 -5.410 -6.300 1.00 97.94 82 ALA A O 1
ATOM 658 N N . LEU A 1 83 ? 6.098 -4.019 -5.833 1.00 97.88 83 LEU A N 1
ATOM 659 C CA . LEU A 1 83 ? 6.624 -3.604 -4.532 1.00 97.88 83 LEU A CA 1
ATOM 660 C C . LEU A 1 83 ? 6.696 -4.773 -3.541 1.00 97.88 83 LEU A C 1
ATOM 662 O O . LEU A 1 83 ? 7.728 -4.986 -2.910 1.00 97.88 83 LEU A O 1
ATOM 666 N N . ALA A 1 84 ? 5.637 -5.581 -3.457 1.00 98.25 84 ALA A N 1
ATOM 667 C CA . ALA A 1 84 ? 5.615 -6.756 -2.593 1.00 98.25 84 ALA A CA 1
ATOM 668 C C . ALA A 1 84 ? 6.678 -7.795 -2.981 1.00 98.25 84 ALA A C 1
ATOM 670 O O . ALA A 1 84 ? 7.273 -8.419 -2.101 1.00 98.25 84 ALA A O 1
ATOM 671 N N . ALA A 1 85 ? 6.959 -7.948 -4.278 1.00 98.06 85 ALA A N 1
ATOM 672 C CA . ALA A 1 85 ? 8.031 -8.808 -4.765 1.00 98.06 85 ALA A CA 1
ATOM 673 C C . ALA A 1 85 ? 9.421 -8.313 -4.322 1.00 98.06 85 ALA A C 1
ATOM 675 O O . ALA A 1 85 ? 10.249 -9.134 -3.936 1.00 98.06 85 ALA A O 1
ATOM 676 N N . ARG A 1 86 ? 9.661 -6.990 -4.300 1.00 97.25 86 ARG A N 1
ATOM 677 C CA . ARG A 1 86 ? 10.910 -6.395 -3.774 1.00 97.25 86 ARG A CA 1
ATOM 678 C C . ARG A 1 86 ? 11.087 -6.643 -2.269 1.00 97.25 86 ARG A C 1
ATOM 680 O O . ARG A 1 86 ? 12.211 -6.822 -1.814 1.00 97.25 86 ARG A O 1
ATOM 687 N N . ILE A 1 87 ? 9.993 -6.649 -1.503 1.00 98.06 87 ILE A N 1
ATOM 688 C CA . ILE A 1 87 ? 10.002 -6.863 -0.043 1.00 98.06 87 ILE A CA 1
ATOM 689 C C . ILE A 1 87 ? 10.213 -8.340 0.313 1.00 98.06 87 ILE A C 1
ATOM 691 O O . ILE A 1 87 ? 11.009 -8.663 1.195 1.00 98.06 87 ILE A O 1
ATOM 695 N N . GLY A 1 88 ? 9.507 -9.241 -0.369 1.00 98.12 88 GLY A N 1
ATOM 696 C CA . GLY A 1 88 ? 9.560 -10.678 -0.114 1.00 98.12 88 GLY A CA 1
ATOM 697 C C . GLY A 1 88 ? 8.608 -11.154 0.994 1.00 98.12 88 GLY A C 1
ATOM 698 O O . GLY A 1 88 ? 8.325 -10.476 1.982 1.00 98.12 88 GLY A O 1
ATOM 699 N N . ALA A 1 89 ? 8.091 -12.374 0.829 1.00 97.50 89 ALA A N 1
ATOM 700 C CA . ALA A 1 89 ? 6.997 -12.899 1.649 1.00 97.50 89 ALA A CA 1
ATOM 701 C C . ALA A 1 89 ? 7.368 -13.160 3.123 1.00 97.50 89 ALA A C 1
ATOM 703 O O . ALA A 1 89 ? 6.498 -13.097 3.992 1.00 97.50 89 ALA A O 1
ATOM 704 N N . GLU A 1 90 ? 8.634 -13.462 3.424 1.00 97.94 90 GLU A N 1
ATOM 705 C CA . GLU A 1 90 ? 9.092 -13.697 4.802 1.00 97.94 90 GLU A CA 1
ATOM 706 C C . GLU A 1 90 ? 8.979 -12.449 5.669 1.00 97.94 90 GLU A C 1
ATOM 708 O O . GLU A 1 90 ? 8.465 -12.528 6.785 1.00 97.94 90 GLU A O 1
ATOM 713 N N . LYS A 1 91 ? 9.359 -11.290 5.123 1.00 98.06 91 LYS A N 1
ATOM 714 C CA . LYS A 1 91 ? 9.258 -10.011 5.824 1.00 98.06 91 LYS A CA 1
ATOM 715 C C . LYS A 1 91 ? 7.806 -9.669 6.131 1.00 98.06 91 LYS A C 1
ATOM 717 O O . LYS A 1 91 ? 7.478 -9.391 7.279 1.00 98.06 91 LYS A O 1
ATOM 722 N N . TYR A 1 92 ? 6.901 -9.813 5.157 1.00 98.19 92 TYR A N 1
ATOM 723 C CA . TYR A 1 92 ? 5.465 -9.645 5.416 1.00 98.19 92 TYR A CA 1
ATOM 724 C C . TYR A 1 92 ? 4.962 -10.560 6.532 1.00 98.19 92 TYR A C 1
ATOM 726 O O . TYR A 1 92 ? 4.230 -10.107 7.406 1.00 98.19 92 TYR A O 1
ATOM 734 N N . ARG A 1 93 ? 5.364 -11.837 6.544 1.00 97.75 93 ARG A N 1
ATOM 735 C CA . ARG A 1 93 ? 4.979 -12.757 7.624 1.00 97.75 93 ARG A CA 1
ATOM 736 C C . ARG A 1 93 ? 5.505 -12.314 8.988 1.00 97.75 93 ARG A C 1
ATOM 738 O O . ARG A 1 93 ? 4.832 -12.590 9.973 1.00 97.75 93 ARG A O 1
ATOM 745 N N . ALA A 1 94 ? 6.668 -11.670 9.059 1.00 97.62 94 ALA A N 1
ATOM 746 C CA . ALA A 1 94 ? 7.189 -11.112 10.303 1.00 97.62 94 ALA A CA 1
ATOM 747 C C . ALA A 1 94 ? 6.359 -9.903 10.768 1.00 97.62 94 ALA A C 1
ATOM 749 O O . ALA A 1 94 ? 5.889 -9.906 11.901 1.00 97.62 94 ALA A O 1
ATOM 750 N N . TYR A 1 95 ? 6.092 -8.930 9.889 1.00 97.50 95 TYR A N 1
ATOM 751 C CA . TYR A 1 95 ? 5.287 -7.746 10.230 1.00 97.50 95 TYR A CA 1
ATOM 752 C C . TYR A 1 95 ? 3.840 -8.077 10.604 1.00 97.50 95 TYR A C 1
ATOM 754 O O . TYR A 1 95 ? 3.277 -7.437 11.480 1.00 97.50 95 TYR A O 1
ATOM 762 N N . LEU A 1 96 ? 3.226 -9.080 9.969 1.00 95.38 96 LEU A N 1
ATOM 763 C CA . LEU A 1 96 ? 1.833 -9.464 10.241 1.00 95.38 96 LEU A CA 1
ATOM 764 C C . LEU A 1 96 ? 1.653 -10.314 11.509 1.00 95.38 96 LEU A C 1
ATOM 766 O O . LEU A 1 96 ? 0.521 -10.662 11.845 1.00 95.38 96 LEU A O 1
ATOM 770 N N . LYS A 1 97 ? 2.751 -10.700 12.168 1.00 94.25 97 LYS A N 1
ATOM 771 C CA . LYS A 1 97 ? 2.742 -11.429 13.445 1.00 94.25 97 LYS A CA 1
ATOM 772 C C . LYS A 1 97 ? 2.989 -10.530 14.660 1.00 94.25 97 LYS A C 1
ATOM 774 O O . LYS A 1 97 ? 2.810 -11.021 15.772 1.00 94.25 97 LYS A O 1
ATOM 779 N N . GLN A 1 98 ? 3.454 -9.298 14.445 1.00 66.06 98 GLN A N 1
ATOM 780 C CA . GLN A 1 98 ? 3.580 -8.281 15.494 1.00 66.06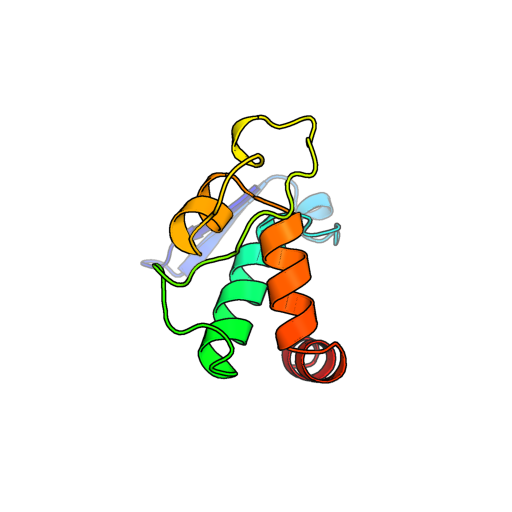 98 GLN A CA 1
ATOM 781 C C . GLN A 1 98 ? 2.190 -7.807 15.924 1.00 66.06 98 GLN A C 1
ATOM 783 O O . GLN A 1 98 ? 2.027 -7.554 17.136 1.00 66.06 98 GLN A O 1
#

Radius of gyration: 16.59 Å; Cα contacts (8 Å, |Δi|>4): 89; chains: 1; bounding box: 37×27×46 Å

pLDDT: mean 97.51, std 3.3, range [66.06, 98.69]

Foldseek 3Di:
DWDADPVPRDIDDDPPVVVPDDDPCQLVCLVVLVVLLVVQVVAPDQQGKDQAPQDDDPPNLLRGIDGNVSCNVSVNPVVSVVSDVSNDDVSVVVVVVD

Mean predicted aligned error: 2.69 Å

Solvent-accessible surface area (backbone atoms only — not comparable to full-atom values): 6115 Å² total; per-residue (Å²): 89,77,50,70,40,87,90,76,69,50,70,50,72,48,59,62,75,65,68,72,52,89,72,85,59,69,78,64,43,52,60,60,52,52,53,51,32,51,76,69,60,72,47,91,47,56,77,39,73,42,82,56,88,78,67,83,55,94,54,68,93,59,59,50,70,36,27,47,52,55,28,62,74,70,60,33,59,67,56,54,50,56,51,48,63,71,64,35,71,69,54,54,57,53,65,76,69,111

Sequence (98 aa):
MVISSLKSGQTFIHNDARAKQRFSPASTFKVMNTLIAVEEKTIAGKDDVFKWDGHVYELSNWNHDQILASAFRVSCVWCYQALAARIGAEKYRAYLKQ